Protein AF-A0A849TAH1-F1 (afdb_monomer_lite)

Secondary structure (DSSP, 8-state):
--HHHHHHHHHHHHTTSHHHHHHHHHHHTT-HHHHHHHHHHHHHHHHHHHHHH-HHHHHHHHHHHHHHHHHHHHHHH--

pLDDT: mean 74.38, std 10.48, range [46.47, 93.31]

Structure (mmCIF, N/CA/C/O backbone):
data_AF-A0A849TAH1-F1
#
_entry.id   AF-A0A849TAH1-F1
#
loop_
_atom_site.group_PDB
_atom_site.id
_atom_site.type_symbol
_atom_site.label_atom_id
_atom_site.label_alt_id
_atom_site.label_comp_id
_atom_site.label_asym_id
_atom_site.label_entity_id
_atom_site.label_seq_id
_atom_site.pdbx_PDB_ins_code
_atom_site.Cartn_x
_atom_site.Cartn_y
_atom_site.Cartn_z
_atom_site.occupancy
_atom_site.B_iso_or_equiv
_atom_site.auth_seq_id
_atom_site.auth_comp_id
_atom_site.auth_asym_id
_atom_site.auth_atom_id
_atom_site.pdbx_PDB_model_num
ATOM 1 N N . MET A 1 1 ? -28.135 16.590 4.725 1.00 46.47 1 MET A N 1
ATOM 2 C CA . MET A 1 1 ? -28.484 15.473 5.636 1.00 46.47 1 MET A CA 1
ATOM 3 C C . MET A 1 1 ? -28.105 14.094 5.054 1.00 46.47 1 MET A C 1
ATOM 5 O O . MET A 1 1 ? -28.776 13.110 5.320 1.00 46.47 1 MET A O 1
ATOM 9 N N . THR A 1 2 ? -27.025 13.992 4.262 1.00 51.12 2 THR A N 1
ATOM 10 C CA . THR A 1 2 ? -26.656 12.778 3.488 1.00 51.12 2 THR A CA 1
ATOM 11 C C . THR A 1 2 ? -25.185 12.352 3.642 1.00 51.12 2 THR A C 1
ATOM 13 O O . THR A 1 2 ? -24.784 11.352 3.046 1.00 51.12 2 THR A O 1
ATOM 16 N N . SER A 1 3 ? -24.376 13.072 4.431 1.00 51.75 3 SER A N 1
ATOM 17 C CA . SER A 1 3 ? -22.954 12.763 4.659 1.00 51.75 3 SER A CA 1
ATOM 18 C C . SER A 1 3 ? -22.734 11.693 5.738 1.00 51.75 3 SER A C 1
ATOM 20 O O . SER A 1 3 ? -21.892 10.819 5.544 1.00 51.75 3 SER A O 1
ATOM 22 N N . ASP A 1 4 ? -23.536 11.685 6.810 1.00 54.50 4 ASP A N 1
ATOM 23 C CA . ASP A 1 4 ? -23.395 10.728 7.926 1.00 54.50 4 ASP A CA 1
ATOM 24 C C . ASP A 1 4 ? -23.633 9.272 7.510 1.00 54.50 4 ASP A C 1
ATOM 26 O O . ASP A 1 4 ? -22.89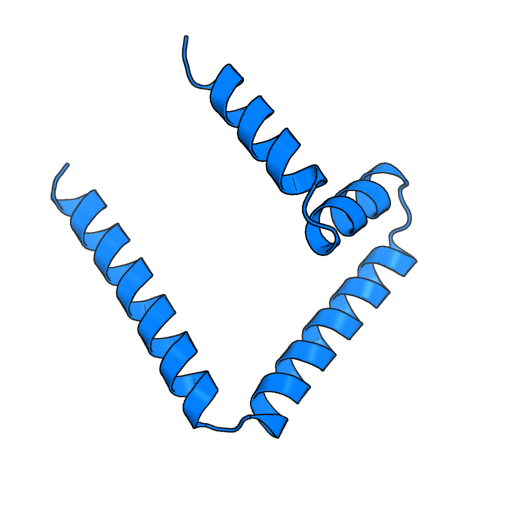9 8.360 7.893 1.00 54.50 4 ASP A O 1
ATOM 30 N N . ASN A 1 5 ? -24.624 9.038 6.646 1.00 55.84 5 ASN A N 1
ATOM 31 C CA . ASN A 1 5 ? -24.963 7.678 6.232 1.00 55.84 5 ASN A CA 1
ATOM 32 C C . ASN A 1 5 ? -23.882 7.046 5.343 1.00 55.84 5 ASN A C 1
ATOM 34 O O . ASN A 1 5 ? -23.645 5.842 5.446 1.00 55.84 5 ASN A O 1
ATOM 38 N N . ARG A 1 6 ? -23.193 7.840 4.506 1.00 53.50 6 ARG A N 1
ATOM 39 C CA . ARG A 1 6 ? -22.085 7.333 3.676 1.00 53.50 6 ARG A CA 1
ATOM 40 C C . ARG A 1 6 ? -20.871 6.975 4.522 1.00 53.50 6 ARG A C 1
ATOM 42 O O . ARG A 1 6 ? -20.275 5.935 4.266 1.00 53.50 6 ARG A O 1
ATOM 49 N N . SER A 1 7 ? -20.554 7.789 5.532 1.00 57.97 7 SER A N 1
ATOM 50 C CA . SER A 1 7 ? -19.469 7.507 6.479 1.00 57.97 7 SER A CA 1
ATOM 51 C C . SER A 1 7 ? -19.678 6.148 7.157 1.00 57.97 7 SER A C 1
ATOM 53 O O . SER A 1 7 ? -18.817 5.274 7.071 1.00 57.97 7 SER A O 1
ATOM 55 N N . SER A 1 8 ? -20.887 5.900 7.682 1.00 63.38 8 SER A N 1
ATOM 56 C CA . SER A 1 8 ? -21.195 4.635 8.364 1.00 63.38 8 SER A CA 1
ATOM 57 C C . SER A 1 8 ? -21.149 3.409 7.442 1.00 63.38 8 SER A C 1
ATOM 59 O O . SER A 1 8 ? -20.762 2.325 7.876 1.00 63.38 8 SER A O 1
ATOM 61 N N . TYR A 1 9 ? -21.526 3.555 6.165 1.00 67.62 9 TYR A N 1
ATOM 62 C CA . TYR A 1 9 ? -21.490 2.463 5.188 1.00 67.62 9 TYR A CA 1
ATOM 63 C C . TYR A 1 9 ? -20.064 2.127 4.761 1.00 67.62 9 TYR A C 1
ATOM 65 O O . TYR A 1 9 ? -19.696 0.953 4.704 1.00 67.62 9 TYR A O 1
ATOM 73 N N . VAL A 1 10 ? -19.261 3.154 4.483 1.00 66.31 10 VAL A N 1
ATOM 74 C CA . VAL A 1 10 ? -17.858 3.003 4.092 1.00 66.31 10 VAL A CA 1
ATOM 75 C C . VAL A 1 10 ? -17.060 2.390 5.239 1.00 66.31 10 VAL A C 1
ATOM 77 O O . VAL A 1 10 ? -16.323 1.434 5.013 1.00 66.31 10 VAL A O 1
ATOM 80 N N . GLU A 1 11 ? -17.285 2.831 6.477 1.00 66.88 11 GLU A N 1
ATOM 81 C CA . GLU A 1 11 ? -16.658 2.243 7.663 1.00 66.88 11 GLU A CA 1
ATOM 82 C C . GLU A 1 11 ? -17.035 0.763 7.845 1.00 66.88 11 GLU A C 1
ATOM 84 O O . GLU A 1 11 ? -16.177 -0.082 8.107 1.00 66.88 11 GLU A O 1
ATOM 89 N N . ARG A 1 12 ? -18.308 0.408 7.626 1.00 71.31 12 ARG A N 1
ATOM 90 C CA . ARG A 1 12 ? -18.781 -0.982 7.731 1.00 71.31 12 ARG A CA 1
ATOM 91 C C . ARG A 1 12 ? -18.150 -1.897 6.678 1.00 71.31 12 ARG A C 1
ATOM 93 O O . ARG A 1 12 ? -17.908 -3.070 6.956 1.00 71.31 12 ARG A O 1
ATOM 100 N N . ILE A 1 13 ? -17.891 -1.371 5.482 1.00 71.81 13 ILE A N 1
ATOM 101 C CA . ILE A 1 13 ? -17.198 -2.090 4.405 1.00 71.81 13 ILE A CA 1
ATOM 102 C C . ILE A 1 13 ? -15.699 -2.196 4.716 1.00 71.81 13 ILE A C 1
ATOM 104 O O . ILE A 1 13 ? -15.143 -3.285 4.618 1.00 71.81 13 ILE A O 1
ATOM 108 N N . LEU A 1 14 ? -15.063 -1.113 5.175 1.00 65.06 14 LEU A N 1
ATOM 109 C CA . LEU A 1 14 ? -13.646 -1.087 5.563 1.00 65.06 14 LEU A CA 1
ATOM 110 C C . LEU A 1 14 ? -13.339 -2.073 6.699 1.00 65.06 14 LEU A C 1
ATOM 112 O O . LEU A 1 14 ? -12.332 -2.773 6.637 1.00 65.06 14 LEU A O 1
ATOM 116 N N . ARG A 1 15 ? -14.232 -2.204 7.690 1.00 64.94 15 ARG A N 1
ATOM 117 C CA . ARG A 1 15 ? -14.101 -3.190 8.779 1.00 64.94 15 ARG A CA 1
ATOM 118 C C . ARG A 1 15 ? -14.271 -4.646 8.322 1.00 64.94 15 ARG A C 1
ATOM 120 O O . ARG A 1 15 ? -13.850 -5.547 9.041 1.00 64.94 15 ARG A O 1
ATOM 127 N N . ARG A 1 16 ? -14.872 -4.901 7.151 1.00 71.3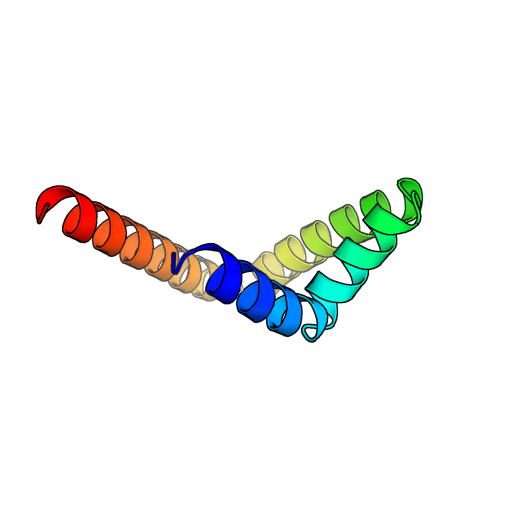8 16 ARG A N 1
ATOM 128 C CA . ARG A 1 16 ? -14.945 -6.250 6.551 1.00 71.38 16 ARG A CA 1
ATOM 129 C C . ARG A 1 16 ? -13.679 -6.621 5.787 1.00 71.38 16 ARG A C 1
ATOM 131 O O . ARG A 1 16 ? -13.434 -7.805 5.570 1.00 71.38 16 ARG A O 1
ATOM 138 N N . THR A 1 17 ? -12.877 -5.640 5.386 1.00 71.75 17 THR A N 1
ATOM 139 C CA . THR A 1 17 ? -11.597 -5.888 4.729 1.00 71.75 17 THR A CA 1
ATOM 140 C C . THR A 1 17 ? -10.598 -6.375 5.781 1.00 71.75 17 THR A C 1
ATOM 142 O O . THR A 1 17 ? -10.324 -5.635 6.725 1.00 71.75 17 THR A O 1
ATOM 145 N N . PRO A 1 18 ? -10.021 -7.583 5.655 1.00 69.19 18 PRO A N 1
ATOM 146 C CA . PRO A 1 18 ? -9.234 -8.197 6.730 1.00 69.19 18 PRO A CA 1
ATOM 147 C C . PRO A 1 18 ? -8.020 -7.353 7.146 1.00 69.19 18 PRO A C 1
ATOM 149 O O . PRO A 1 18 ? -7.707 -7.259 8.327 1.00 69.19 18 PRO A O 1
ATOM 152 N N . LEU A 1 19 ? -7.387 -6.674 6.187 1.00 73.25 19 LEU A N 1
ATOM 153 C CA . LEU A 1 19 ? -6.218 -5.817 6.405 1.00 73.25 19 LEU A CA 1
ATOM 154 C C . LEU A 1 19 ? -6.569 -4.515 7.144 1.00 73.25 19 LEU A C 1
ATOM 156 O O . LEU A 1 19 ? -5.882 -4.122 8.080 1.00 73.25 19 LEU A O 1
ATOM 160 N N . VAL A 1 20 ? -7.662 -3.868 6.736 1.00 74.88 20 VAL A N 1
ATOM 161 C CA . VAL A 1 20 ? -8.096 -2.573 7.282 1.00 74.88 20 VAL A CA 1
ATOM 162 C C . VAL A 1 20 ? -8.829 -2.751 8.615 1.00 74.88 20 VAL A C 1
ATOM 164 O O . VAL A 1 20 ? -8.639 -1.973 9.541 1.00 74.88 20 VAL A O 1
ATOM 167 N N . GLY A 1 21 ? -9.625 -3.810 8.761 1.00 75.44 21 GLY A N 1
ATOM 168 C CA . GLY A 1 21 ? -10.264 -4.154 10.030 1.00 75.44 21 GLY A CA 1
ATOM 169 C C . GLY A 1 21 ? -9.253 -4.517 11.121 1.00 75.44 21 GLY A C 1
ATOM 170 O O . GLY A 1 21 ? -9.461 -4.162 12.279 1.00 75.44 21 GLY A O 1
ATOM 171 N N . TYR A 1 22 ? -8.144 -5.176 10.762 1.00 77.19 22 TYR A N 1
ATOM 172 C CA . TYR A 1 22 ? -7.082 -5.521 11.710 1.00 77.19 22 TYR A CA 1
ATOM 173 C C . TYR A 1 22 ? -6.320 -4.286 12.206 1.00 77.19 22 TYR A C 1
ATOM 175 O O . TYR A 1 22 ? -6.127 -4.147 13.411 1.00 77.19 22 TYR A O 1
ATOM 183 N N . THR A 1 23 ? -5.966 -3.346 11.322 1.00 76.56 23 THR A N 1
ATOM 184 C CA . THR A 1 23 ? -5.305 -2.092 11.730 1.00 76.56 23 THR A CA 1
ATOM 185 C C . THR A 1 23 ? -6.208 -1.196 12.568 1.00 76.56 23 THR A C 1
ATOM 187 O O . THR A 1 23 ? -5.747 -0.645 13.564 1.00 76.56 23 THR A O 1
ATOM 190 N N . ILE A 1 24 ? -7.496 -1.090 12.215 1.00 78.38 24 ILE A N 1
ATOM 191 C CA . ILE A 1 24 ? -8.487 -0.356 13.018 1.00 78.38 24 ILE A CA 1
ATOM 192 C C . ILE A 1 24 ? -8.599 -0.981 14.410 1.00 78.38 24 ILE A C 1
ATOM 194 O O . ILE A 1 24 ? -8.553 -0.264 15.405 1.00 78.38 24 ILE A O 1
ATOM 198 N N . ARG A 1 25 ? -8.687 -2.314 14.495 1.00 78.50 25 ARG A N 1
ATOM 199 C CA . ARG A 1 25 ? -8.783 -3.011 15.781 1.00 78.50 25 ARG A CA 1
ATOM 200 C C . ARG A 1 25 ? -7.527 -2.801 16.628 1.00 78.50 25 ARG A C 1
ATOM 202 O O . ARG A 1 25 ? -7.668 -2.470 17.794 1.00 78.50 25 ARG A O 1
ATOM 209 N N . LEU A 1 26 ? -6.333 -2.926 16.043 1.00 77.69 26 LEU A N 1
ATOM 210 C CA . LEU A 1 26 ? -5.047 -2.674 16.712 1.00 77.69 26 LEU A CA 1
ATOM 211 C C . LEU A 1 26 ? -4.955 -1.261 17.300 1.00 77.69 26 LEU A C 1
ATOM 213 O O . LEU A 1 26 ? -4.491 -1.098 18.431 1.00 77.69 26 LEU A O 1
ATOM 217 N N . PHE A 1 27 ? -5.425 -0.266 16.542 1.00 77.88 27 PHE A N 1
ATOM 218 C CA . PHE A 1 27 ? -5.481 1.130 16.966 1.00 77.88 27 PHE A CA 1
ATOM 219 C C . PHE A 1 27 ? -6.491 1.337 18.107 1.00 77.88 27 PHE A C 1
ATOM 221 O O . PHE A 1 27 ? -6.175 1.992 19.095 1.00 77.88 27 PHE A O 1
ATOM 228 N N . GLU A 1 28 ? -7.677 0.722 18.021 1.00 80.44 28 GLU A N 1
ATOM 229 C CA . GLU A 1 28 ? -8.703 0.762 19.076 1.00 80.44 28 GLU A CA 1
ATOM 230 C C . GLU A 1 28 ? -8.249 0.066 20.377 1.00 80.44 28 GLU A C 1
ATOM 232 O O . GLU A 1 28 ? -8.628 0.500 21.463 1.00 80.44 28 GLU A O 1
ATOM 237 N N . THR A 1 29 ? -7.419 -0.983 20.298 1.00 82.94 29 THR A N 1
ATOM 238 C CA . THR A 1 29 ? -6.862 -1.683 21.475 1.00 82.94 29 THR A CA 1
ATOM 239 C C . THR A 1 29 ? -5.567 -1.080 22.031 1.00 82.94 29 THR A C 1
ATOM 241 O O . THR A 1 29 ? -5.041 -1.608 23.010 1.00 82.94 29 THR A O 1
ATOM 244 N N . GLY A 1 30 ? -5.037 0.002 21.446 1.00 76.88 30 GLY A N 1
ATOM 245 C CA . GLY A 1 30 ? -3.816 0.667 21.931 1.00 76.88 30 GLY A CA 1
ATOM 246 C C . GLY A 1 30 ? -2.553 -0.202 21.851 1.00 76.88 30 GLY A C 1
ATOM 247 O O . GLY A 1 30 ? -1.626 -0.051 22.646 1.00 76.88 30 GLY A O 1
ATOM 248 N N . GLN A 1 31 ? -2.515 -1.161 20.922 1.00 79.88 31 GLN A N 1
ATOM 249 C CA . GLN A 1 31 ? -1.383 -2.071 20.734 1.00 79.88 31 GLN A CA 1
ATOM 250 C C . GLN A 1 31 ? -0.365 -1.479 19.748 1.00 79.88 31 GLN A C 1
ATOM 252 O O . GLN A 1 31 ? -0.073 -2.046 18.694 1.00 79.88 31 GLN A O 1
ATOM 257 N N . ASP A 1 32 ? 0.212 -0.332 20.109 1.00 77.50 32 ASP A N 1
ATOM 258 C CA . ASP A 1 32 ? 1.066 0.474 19.222 1.00 77.50 32 ASP A CA 1
ATOM 259 C C . ASP A 1 32 ? 2.295 -0.288 18.699 1.00 77.50 32 ASP A C 1
ATOM 261 O O . ASP A 1 32 ? 2.736 -0.087 17.567 1.00 77.50 32 ASP A O 1
ATOM 265 N N . LYS A 1 33 ? 2.835 -1.215 19.502 1.00 77.69 33 LY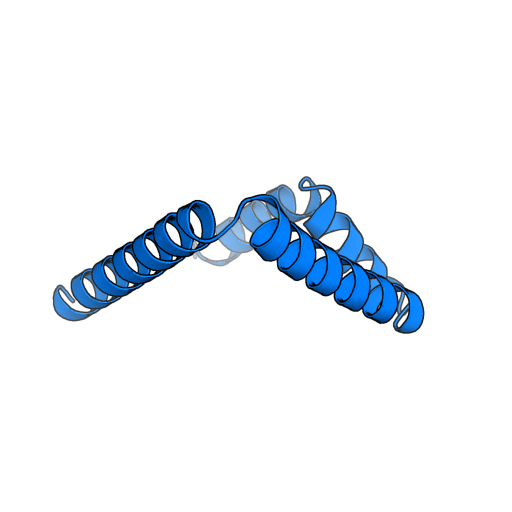S A N 1
ATOM 266 C CA . LYS A 1 33 ? 3.967 -2.073 19.110 1.00 77.69 33 LYS A CA 1
ATOM 267 C C . LYS A 1 33 ? 3.598 -3.049 17.993 1.00 77.69 33 LYS A C 1
ATOM 269 O O . LYS A 1 33 ? 4.382 -3.236 17.065 1.00 77.69 33 LYS A O 1
ATOM 274 N N . GLU A 1 34 ? 2.421 -3.664 18.075 1.00 77.50 34 GLU A N 1
ATOM 275 C CA . GLU A 1 34 ? 1.938 -4.587 17.043 1.00 77.50 34 GLU A CA 1
ATOM 276 C C . GLU A 1 34 ? 1.527 -3.832 15.778 1.00 77.50 34 GLU A C 1
ATOM 278 O O . GLU A 1 34 ? 1.824 -4.285 14.674 1.00 77.50 34 GLU A O 1
ATOM 283 N N . LEU A 1 35 ? 0.947 -2.637 15.925 1.00 76.75 35 LEU A N 1
ATOM 284 C CA . LEU A 1 35 ? 0.648 -1.751 14.801 1.00 76.75 35 LEU A CA 1
ATOM 285 C C . LEU A 1 35 ? 1.927 -1.333 14.055 1.00 76.75 35 LEU A C 1
ATOM 287 O O . LEU A 1 35 ? 1.969 -1.376 12.824 1.00 76.75 35 LEU A O 1
ATOM 291 N N . ALA A 1 36 ? 2.987 -0.978 14.788 1.00 75.62 36 ALA A N 1
ATOM 292 C CA . ALA A 1 36 ? 4.280 -0.632 14.205 1.00 75.62 36 ALA A CA 1
ATOM 293 C C . ALA A 1 36 ? 4.921 -1.824 13.472 1.00 75.62 36 ALA A C 1
ATOM 295 O O . ALA A 1 36 ? 5.375 -1.673 12.337 1.00 75.62 36 ALA A O 1
ATOM 296 N N . LEU A 1 37 ? 4.909 -3.019 14.074 1.00 82.75 37 LEU A N 1
ATOM 297 C CA . LEU A 1 37 ? 5.399 -4.251 13.439 1.00 82.75 37 LEU A CA 1
ATOM 298 C C . LEU A 1 37 ? 4.608 -4.601 12.175 1.00 82.75 37 LEU A C 1
ATOM 300 O O . LEU A 1 37 ? 5.198 -4.957 11.154 1.00 82.75 37 LEU A O 1
ATOM 304 N N . PHE A 1 38 ? 3.285 -4.458 12.221 1.00 82.94 38 PHE A N 1
ATOM 305 C CA . PHE A 1 38 ? 2.422 -4.651 11.064 1.00 82.94 38 PHE A CA 1
ATOM 306 C C . PHE A 1 38 ? 2.761 -3.668 9.937 1.00 82.94 38 PHE A C 1
ATOM 308 O O . PHE A 1 38 ? 2.921 -4.083 8.791 1.00 82.94 38 PHE A O 1
ATOM 315 N N . GLY A 1 39 ? 2.940 -2.383 10.260 1.00 78.75 39 GLY A N 1
ATOM 316 C CA . GLY A 1 39 ? 3.335 -1.357 9.294 1.00 78.75 39 GLY A CA 1
ATOM 317 C C . GLY A 1 39 ? 4.695 -1.635 8.645 1.00 78.75 39 GLY A C 1
ATOM 318 O O . GLY A 1 39 ? 4.822 -1.547 7.423 1.00 78.75 39 GLY A O 1
ATOM 319 N N . ILE A 1 40 ? 5.694 -2.039 9.437 1.00 81.19 40 ILE A N 1
ATOM 320 C CA . ILE A 1 40 ? 7.032 -2.399 8.939 1.00 81.19 40 ILE A CA 1
ATOM 321 C C . ILE A 1 40 ? 6.959 -3.628 8.023 1.00 81.19 40 ILE A C 1
ATOM 323 O O . ILE A 1 40 ? 7.528 -3.609 6.933 1.00 81.19 40 ILE A O 1
ATOM 327 N N . ASN A 1 41 ? 6.221 -4.672 8.413 1.00 79.88 41 ASN A N 1
ATOM 328 C CA . ASN A 1 41 ? 6.053 -5.871 7.588 1.00 79.88 41 ASN A CA 1
ATOM 329 C C . ASN A 1 41 ? 5.272 -5.593 6.299 1.00 79.88 41 ASN A C 1
ATOM 331 O O . ASN A 1 41 ? 5.600 -6.157 5.255 1.00 79.88 41 ASN A O 1
ATOM 335 N N . LEU A 1 42 ? 4.277 -4.705 6.336 1.00 82.06 42 LEU A N 1
ATOM 336 C CA . LEU A 1 42 ? 3.557 -4.260 5.144 1.00 82.06 42 LEU A CA 1
ATOM 337 C C . LEU A 1 42 ? 4.502 -3.538 4.173 1.00 82.06 42 LEU A C 1
ATOM 339 O O . LEU A 1 42 ? 4.522 -3.854 2.985 1.00 82.06 42 LEU A O 1
ATOM 343 N N . ALA A 1 43 ? 5.320 -2.613 4.680 1.00 77.56 43 ALA A N 1
ATOM 344 C CA . ALA A 1 43 ? 6.309 -1.898 3.879 1.00 77.56 43 ALA A CA 1
ATOM 345 C C . ALA A 1 43 ? 7.362 -2.852 3.294 1.00 77.56 43 ALA A C 1
ATOM 347 O O . ALA A 1 43 ? 7.644 -2.794 2.099 1.00 77.56 43 ALA A O 1
ATOM 348 N N . ALA A 1 44 ? 7.886 -3.780 4.098 1.00 78.88 44 ALA A N 1
ATOM 349 C CA . ALA A 1 44 ? 8.816 -4.808 3.640 1.00 78.88 44 A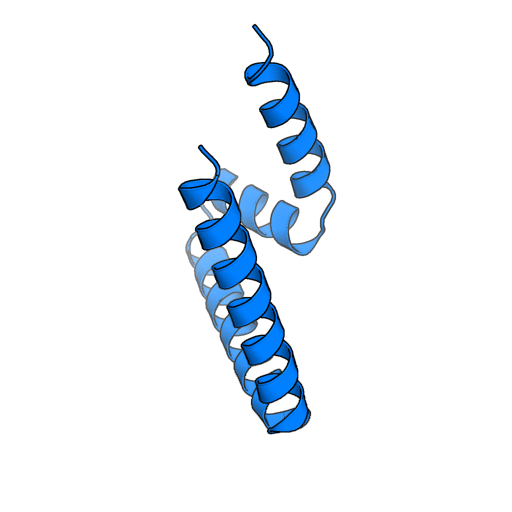LA A CA 1
ATOM 350 C C . ALA A 1 44 ? 8.188 -5.703 2.560 1.00 78.88 44 ALA A C 1
ATOM 352 O O . ALA A 1 44 ? 8.828 -5.990 1.554 1.00 78.88 44 ALA A O 1
ATOM 353 N N . THR A 1 45 ? 6.915 -6.078 2.719 1.00 79.94 45 THR A N 1
ATOM 354 C CA . THR A 1 45 ? 6.170 -6.857 1.721 1.00 79.94 45 THR A CA 1
ATOM 355 C C . THR A 1 45 ? 6.002 -6.077 0.423 1.00 79.94 45 THR A C 1
ATOM 357 O O . THR A 1 45 ? 6.197 -6.651 -0.639 1.00 79.94 45 THR A O 1
ATOM 360 N N . LEU A 1 46 ? 5.703 -4.775 0.474 1.00 75.06 46 LEU A N 1
ATOM 361 C CA . LEU A 1 46 ? 5.615 -3.926 -0.720 1.00 75.06 46 LEU A CA 1
ATOM 362 C C . LEU A 1 46 ? 6.969 -3.782 -1.422 1.00 75.06 46 LEU A C 1
ATOM 364 O O . LEU A 1 46 ? 7.036 -3.883 -2.644 1.00 75.06 46 LEU A O 1
ATOM 368 N N . ILE A 1 47 ? 8.052 -3.596 -0.665 1.00 76.62 47 ILE A N 1
ATOM 369 C CA . ILE A 1 47 ? 9.415 -3.520 -1.209 1.00 76.62 47 ILE A CA 1
ATOM 370 C C . ILE A 1 47 ? 9.797 -4.849 -1.867 1.00 76.62 47 ILE A C 1
ATOM 372 O O . ILE A 1 47 ? 10.301 -4.860 -2.989 1.00 76.62 47 ILE A O 1
ATOM 376 N N . LEU A 1 48 ? 9.509 -5.973 -1.208 1.00 75.75 48 LEU A N 1
ATOM 377 C CA . LEU A 1 48 ? 9.727 -7.306 -1.761 1.00 75.75 48 LEU A CA 1
ATOM 378 C C . LEU A 1 48 ? 8.842 -7.556 -2.978 1.00 75.75 48 LEU A C 1
ATOM 380 O O . LEU A 1 48 ? 9.328 -8.116 -3.947 1.00 75.75 48 LEU A O 1
ATOM 384 N N . LEU A 1 49 ? 7.585 -7.114 -2.986 1.00 72.56 49 LEU A N 1
ATOM 385 C CA . LEU A 1 49 ? 6.681 -7.218 -4.132 1.00 72.56 49 LEU A CA 1
ATOM 386 C C . LEU A 1 49 ? 7.237 -6.458 -5.345 1.00 72.56 49 LEU A C 1
ATOM 388 O O . LEU A 1 49 ? 7.260 -6.989 -6.450 1.00 72.56 49 LEU A O 1
ATOM 392 N N . VAL A 1 50 ? 7.745 -5.241 -5.134 1.00 66.00 50 VAL A N 1
ATOM 393 C CA . VAL A 1 50 ? 8.394 -4.437 -6.182 1.00 66.00 50 VAL A CA 1
ATOM 394 C C . VAL A 1 50 ? 9.689 -5.099 -6.657 1.00 66.00 50 VAL A C 1
ATOM 396 O O . VAL A 1 50 ? 9.941 -5.163 -7.859 1.00 66.00 50 VAL A O 1
ATOM 399 N N . GLY A 1 51 ? 10.492 -5.637 -5.737 1.00 68.81 51 GLY A N 1
ATOM 400 C CA . GLY A 1 51 ? 11.725 -6.350 -6.070 1.00 68.81 51 GLY A CA 1
ATOM 401 C C . GLY A 1 51 ? 11.497 -7.695 -6.772 1.00 68.81 51 GLY A C 1
ATOM 402 O O . GLY A 1 51 ? 12.282 -8.065 -7.638 1.00 68.81 51 GLY A O 1
ATOM 403 N N . THR A 1 52 ? 10.422 -8.415 -6.433 1.00 69.06 52 THR A N 1
ATOM 404 C CA . THR A 1 52 ? 10.115 -9.764 -6.950 1.00 69.06 52 THR A CA 1
ATOM 405 C C . THR A 1 52 ? 9.324 -9.736 -8.251 1.00 69.06 52 THR A C 1
ATOM 407 O O . THR A 1 52 ? 9.602 -10.535 -9.140 1.00 69.06 52 THR A O 1
ATOM 410 N N . LEU A 1 53 ? 8.365 -8.818 -8.398 1.00 66.25 53 LEU A N 1
ATOM 411 C CA . LEU A 1 53 ? 7.593 -8.657 -9.634 1.00 66.25 53 LEU A CA 1
ATOM 412 C C . LEU A 1 53 ? 8.281 -7.725 -10.646 1.00 66.25 53 LEU A C 1
ATOM 414 O O . LEU A 1 53 ? 7.905 -7.698 -11.818 1.00 66.25 53 LEU A O 1
ATOM 418 N N . GLY A 1 54 ? 9.304 -6.987 -10.206 1.00 65.50 54 GLY A N 1
ATOM 419 C CA . GLY A 1 54 ? 10.165 -6.149 -11.031 1.00 65.50 54 GLY A CA 1
ATOM 420 C C . GLY A 1 54 ? 9.543 -4.828 -11.501 1.00 65.50 54 GLY A C 1
ATOM 421 O O . GLY A 1 54 ? 8.423 -4.440 -11.159 1.00 65.50 54 GLY A O 1
ATOM 422 N N . TYR A 1 55 ? 10.299 -4.154 -12.373 1.00 61.28 55 TYR A N 1
ATOM 423 C CA . TYR A 1 55 ? 9.952 -2.906 -13.069 1.00 61.28 55 TYR A CA 1
ATOM 424 C C . TYR A 1 55 ? 8.554 -2.873 -13.749 1.00 61.28 55 TYR A C 1
ATOM 426 O O . TYR A 1 55 ? 7.949 -1.800 -13.769 1.00 61.28 55 TYR A O 1
ATOM 434 N N . PRO A 1 56 ? 7.973 -3.984 -14.265 1.00 65.38 56 PRO A N 1
ATOM 435 C CA . PRO A 1 56 ? 6.662 -3.953 -14.923 1.00 65.38 56 PRO A CA 1
ATOM 436 C C . PRO A 1 56 ? 5.517 -3.560 -13.986 1.00 65.38 56 PRO A C 1
ATOM 438 O O . PRO A 1 56 ? 4.647 -2.778 -14.364 1.00 65.38 56 PRO A O 1
ATOM 441 N N . VAL A 1 57 ? 5.525 -4.058 -12.745 1.00 70.19 57 VAL A N 1
ATOM 442 C CA . VAL A 1 57 ? 4.483 -3.726 -11.761 1.00 70.19 57 VAL A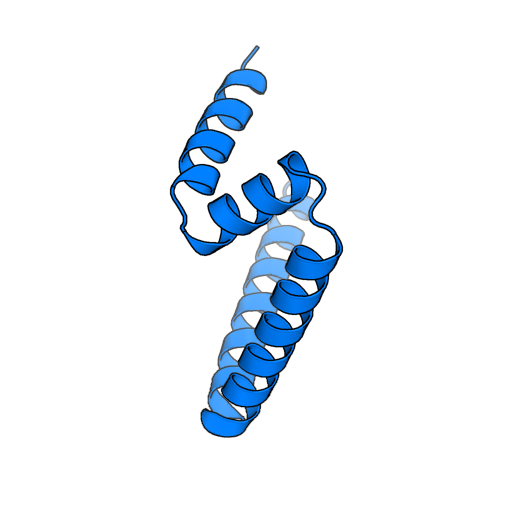 CA 1
ATOM 443 C C . VAL A 1 57 ? 4.645 -2.295 -11.265 1.00 70.19 57 VAL A C 1
ATOM 445 O O . VAL A 1 57 ? 3.649 -1.597 -11.097 1.00 70.19 57 VAL A O 1
ATOM 448 N N . PHE A 1 58 ? 5.884 -1.816 -11.127 1.00 67.75 58 PHE A N 1
ATOM 449 C CA . PHE A 1 58 ? 6.155 -0.408 -10.838 1.00 67.75 58 PHE A CA 1
ATOM 450 C C . PHE A 1 58 ? 5.581 0.517 -11.921 1.00 67.75 58 PHE A C 1
ATOM 452 O O . PHE A 1 58 ? 4.916 1.497 -11.593 1.00 67.75 58 PHE A O 1
ATOM 459 N N . ILE A 1 59 ? 5.756 0.170 -13.202 1.00 73.06 59 ILE A N 1
ATOM 460 C CA . ILE A 1 59 ? 5.158 0.911 -14.320 1.00 73.06 59 ILE A CA 1
ATOM 461 C C . ILE A 1 59 ? 3.627 0.902 -14.207 1.00 73.06 59 ILE A C 1
ATOM 463 O O . ILE A 1 59 ? 3.018 1.966 -14.262 1.00 73.06 59 ILE A O 1
ATOM 467 N N . ILE A 1 60 ? 2.993 -0.255 -13.996 1.00 78.50 60 ILE A N 1
ATOM 468 C CA . ILE A 1 60 ? 1.525 -0.348 -13.878 1.00 78.50 60 ILE A CA 1
ATOM 469 C C . ILE A 1 60 ? 1.007 0.528 -12.729 1.00 78.50 60 ILE A C 1
ATOM 471 O O . ILE A 1 60 ? 0.080 1.315 -12.921 1.00 78.50 60 ILE A O 1
ATOM 475 N N . VAL A 1 61 ? 1.631 0.443 -11.551 1.00 79.75 61 VAL A N 1
ATOM 476 C CA . VAL A 1 61 ? 1.254 1.249 -10.381 1.00 79.75 61 VAL A CA 1
ATOM 477 C C . VAL A 1 61 ? 1.449 2.739 -10.658 1.00 79.75 61 VAL A C 1
ATOM 479 O O . VAL A 1 61 ? 0.554 3.531 -10.366 1.00 79.75 61 VAL A O 1
ATOM 482 N N . MET A 1 62 ? 2.570 3.130 -11.270 1.00 82.38 62 MET A N 1
ATOM 483 C CA . MET A 1 62 ? 2.831 4.521 -11.643 1.00 82.38 62 MET A CA 1
ATOM 484 C C . MET A 1 62 ? 1.753 5.052 -12.600 1.00 82.38 62 MET A C 1
ATOM 486 O O . MET A 1 62 ? 1.220 6.138 -12.378 1.00 82.38 62 MET A O 1
ATOM 490 N N . TRP A 1 63 ? 1.370 4.275 -13.615 1.00 85.31 63 TRP A N 1
ATOM 491 C CA . TRP A 1 63 ? 0.299 4.641 -14.545 1.00 85.31 63 TRP A CA 1
ATOM 492 C C . TRP A 1 63 ? -1.067 4.754 -13.860 1.00 85.31 63 TRP A C 1
ATOM 494 O O . TRP A 1 63 ? -1.814 5.689 -14.149 1.00 85.31 63 TRP A O 1
ATOM 504 N N . CYS A 1 64 ? -1.388 3.870 -12.911 1.00 87.81 64 CYS A N 1
ATOM 505 C CA . CYS A 1 64 ? -2.610 3.984 -12.114 1.00 87.81 64 CYS A CA 1
ATOM 506 C C . CYS A 1 64 ? -2.631 5.267 -11.271 1.00 87.81 64 CYS A C 1
ATOM 508 O O . CYS A 1 64 ? -3.646 5.961 -11.243 1.00 87.81 64 CYS A O 1
ATOM 510 N N . VAL A 1 65 ? -1.517 5.620 -10.622 1.00 90.44 65 VAL A N 1
ATOM 511 C CA . VAL A 1 65 ? -1.407 6.861 -9.835 1.00 90.44 65 VAL A CA 1
ATOM 512 C C . VAL A 1 65 ? -1.569 8.091 -10.729 1.00 90.44 65 VAL A C 1
ATOM 514 O O . VAL A 1 65 ? -2.323 8.999 -10.383 1.00 90.44 65 VAL A O 1
ATOM 517 N N . VAL A 1 66 ? -0.933 8.101 -11.905 1.00 93.31 66 VAL A N 1
ATOM 518 C CA . VAL A 1 66 ? -1.086 9.180 -12.896 1.00 93.31 66 VAL A CA 1
ATOM 519 C C . VAL A 1 66 ? -2.539 9.298 -13.366 1.00 93.31 66 VAL A C 1
ATOM 521 O O . VAL A 1 66 ? -3.068 10.406 -13.423 1.00 93.31 66 VAL A O 1
ATOM 524 N N . ALA A 1 67 ? -3.217 8.182 -13.646 1.00 88.56 67 ALA A N 1
ATOM 525 C CA . ALA A 1 67 ? -4.619 8.184 -14.065 1.00 88.56 67 ALA A CA 1
ATOM 526 C C . ALA A 1 67 ? -5.561 8.722 -12.973 1.00 88.56 67 ALA A C 1
ATOM 528 O O . ALA A 1 67 ? -6.472 9.500 -13.266 1.00 88.56 67 ALA A O 1
ATOM 529 N N . ILE A 1 68 ? -5.326 8.356 -11.709 1.00 90.75 68 ILE A N 1
ATOM 530 C CA . ILE A 1 68 ? -6.087 8.879 -10.565 1.00 90.75 68 ILE A CA 1
ATOM 531 C C . ILE A 1 68 ? -5.844 10.384 -10.411 1.00 90.75 68 ILE A C 1
ATOM 533 O O . ILE A 1 68 ? -6.802 11.148 -10.292 1.00 90.75 68 ILE A O 1
ATOM 537 N N . ALA A 1 69 ? -4.587 10.828 -10.472 1.00 86.94 69 ALA A N 1
ATOM 538 C CA . ALA A 1 69 ? -4.238 12.243 -10.386 1.00 86.94 69 ALA A CA 1
ATOM 539 C C . ALA A 1 69 ? -4.878 13.061 -11.522 1.00 86.94 69 ALA A C 1
ATOM 541 O O . ALA A 1 69 ? -5.493 14.094 -11.265 1.00 86.94 69 ALA A O 1
ATOM 542 N N . ALA A 1 70 ? -4.819 12.570 -12.762 1.00 87.25 70 ALA A N 1
ATOM 543 C CA . ALA A 1 70 ? -5.471 13.201 -13.908 1.00 87.25 70 ALA A CA 1
ATOM 544 C C . ALA A 1 70 ? -6.997 13.284 -13.730 1.00 87.25 70 ALA A C 1
ATOM 546 O O . ALA A 1 70 ? -7.597 14.321 -14.009 1.00 87.25 70 ALA A O 1
ATOM 547 N N . SER A 1 71 ? -7.621 12.226 -13.203 1.00 86.94 71 SER A N 1
ATOM 548 C CA . SER A 1 71 ? -9.064 12.195 -12.920 1.00 86.94 71 SER A CA 1
ATOM 549 C C . SER A 1 71 ? -9.465 13.210 -11.844 1.00 86.94 71 SER A C 1
ATOM 551 O O . SER A 1 71 ? -10.504 13.863 -11.962 1.00 86.94 71 SER A O 1
ATOM 553 N N . LEU A 1 72 ? -8.631 13.381 -10.813 1.00 90.25 72 LEU A N 1
ATOM 554 C CA . LEU A 1 72 ? -8.827 14.384 -9.763 1.00 90.25 72 LEU A CA 1
ATOM 555 C C . LEU A 1 72 ? -8.682 15.810 -10.305 1.00 90.25 72 LEU A C 1
ATOM 557 O O . LEU A 1 72 ? -9.542 16.643 -10.032 1.00 90.25 72 LEU A O 1
ATOM 561 N N . ILE A 1 73 ? -7.653 16.080 -11.116 1.00 87.94 73 ILE A N 1
ATOM 562 C CA . ILE A 1 73 ? -7.447 17.390 -11.757 1.00 87.94 73 ILE A CA 1
ATOM 563 C C . ILE A 1 73 ? -8.628 17.732 -12.664 1.00 87.94 73 ILE A C 1
ATOM 565 O O . ILE A 1 73 ? -9.159 18.839 -12.595 1.00 87.94 73 ILE A O 1
ATOM 569 N N . PHE A 1 74 ? -9.074 16.780 -13.483 1.00 88.62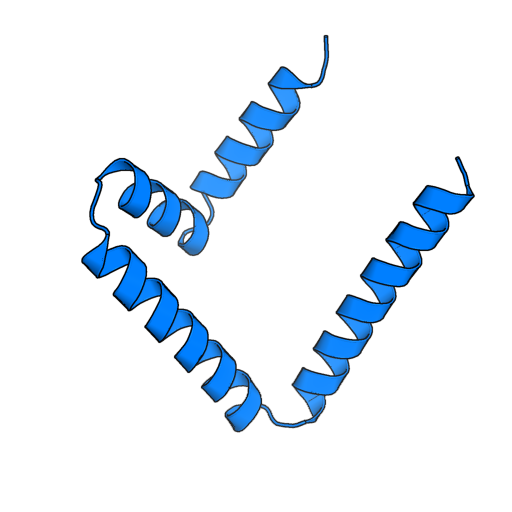 74 PHE A N 1
ATOM 570 C CA . PHE A 1 74 ? -10.216 16.972 -14.372 1.00 88.62 74 PHE A CA 1
ATOM 571 C C . PHE A 1 74 ? -11.513 17.239 -13.599 1.00 88.62 74 PHE A C 1
ATOM 573 O O . PHE A 1 74 ? -12.289 18.115 -13.969 1.00 88.62 74 PHE A O 1
ATOM 580 N N . SER A 1 75 ? -11.733 16.525 -12.494 1.00 84.50 75 SER A N 1
ATOM 581 C CA . SER A 1 75 ? -12.895 16.751 -11.627 1.00 84.50 75 SER A CA 1
ATOM 582 C C . SER A 1 75 ? -12.840 18.119 -10.942 1.00 84.50 75 SER A C 1
ATOM 584 O O . SER A 1 75 ? -13.864 18.782 -10.831 1.00 84.50 75 SER A O 1
ATOM 586 N N . ALA A 1 76 ? -11.652 18.563 -10.523 1.00 80.62 76 ALA A N 1
ATOM 587 C CA . ALA A 1 76 ? -11.450 19.856 -9.873 1.00 80.62 76 ALA A CA 1
ATOM 588 C C . ALA A 1 76 ? -11.553 21.052 -10.837 1.00 80.62 76 ALA A C 1
ATOM 590 O O . ALA A 1 76 ? -11.903 22.140 -10.405 1.00 80.62 76 ALA A O 1
ATOM 591 N N . THR A 1 77 ? -11.252 20.861 -12.125 1.00 84.25 77 THR A N 1
ATOM 592 C CA . THR A 1 77 ? -11.317 21.919 -13.158 1.00 84.25 77 THR A CA 1
ATOM 593 C C . THR A 1 77 ? -12.664 22.006 -13.874 1.00 84.25 77 THR A C 1
ATOM 595 O O . THR A 1 77 ? -12.918 22.977 -14.581 1.00 84.25 77 THR A O 1
ATOM 598 N N . ARG A 1 78 ? -13.527 20.995 -13.726 1.00 57.06 78 ARG A N 1
ATOM 599 C CA . ARG A 1 78 ? -14.908 20.989 -14.241 1.00 57.06 78 ARG A CA 1
ATOM 600 C C . ARG A 1 78 ? -15.945 21.540 -13.246 1.00 57.06 78 ARG A C 1
ATOM 602 O O . ARG A 1 78 ? -17.121 21.584 -13.606 1.00 57.06 78 ARG A O 1
ATOM 609 N N . ILE A 1 79 ? -15.524 21.907 -12.034 1.00 51.84 79 ILE A N 1
ATOM 610 C CA . ILE A 1 79 ? -16.288 22.689 -11.043 1.00 51.84 79 ILE A CA 1
ATOM 611 C C . ILE A 1 79 ? -15.965 24.165 -11.264 1.00 51.84 79 ILE A C 1
ATOM 613 O O . ILE A 1 79 ? -16.913 24.975 -11.200 1.00 51.84 79 ILE A O 1
#

Radius of gyration: 17.35 Å; chains: 1; bounding box: 40×32×37 Å

Sequence (79 aa):
MTSDNRSSYVERILRRTPLVGYTIRLFETGQDKELALFGINLAATLILLVGTLGYPVFIIVMWCVVAIAASLIFSATRI

Foldseek 3Di:
DPPVVVVVVVVVVLCVPPLSVVLVVCVVVVVVVVNVVSVVVVVVVVVVCCVVVDPVVVVVVVVVVVVVVVVVVVVVVVD